Protein AF-A0A930HP09-F1 (afdb_monomer_lite)

Structure (mmCIF, N/CA/C/O backbone):
data_AF-A0A930HP09-F1
#
_entry.id   AF-A0A930HP09-F1
#
loop_
_atom_site.group_PDB
_atom_site.id
_atom_site.type_symbol
_atom_site.label_atom_id
_atom_site.label_alt_id
_atom_site.label_comp_id
_atom_site.label_asym_id
_atom_site.label_entity_id
_atom_site.label_seq_id
_atom_site.pdbx_PDB_ins_code
_atom_site.Cartn_x
_atom_site.Cartn_y
_atom_site.Cartn_z
_atom_site.occupancy
_atom_site.B_iso_or_equiv
_atom_site.auth_seq_id
_atom_site.auth_comp_id
_atom_site.auth_asym_id
_atom_site.auth_atom_id
_atom_site.pdbx_PDB_model_num
ATOM 1 N N . MET A 1 1 ? -50.293 9.401 -38.786 1.00 51.16 1 MET A N 1
ATOM 2 C CA . MET A 1 1 ? -49.197 10.109 -38.077 1.00 51.16 1 MET A CA 1
ATOM 3 C C . MET A 1 1 ? -48.813 9.499 -36.726 1.00 51.16 1 MET A C 1
ATOM 5 O O . MET A 1 1 ? -47.631 9.505 -36.422 1.00 51.16 1 MET A O 1
ATOM 9 N N . LYS A 1 2 ? -49.737 8.926 -35.933 1.00 46.75 2 LYS A N 1
ATOM 10 C CA . LYS A 1 2 ? -49.396 8.318 -34.626 1.00 46.75 2 LYS A CA 1
ATOM 11 C C . LYS A 1 2 ? -48.424 7.126 -34.721 1.00 46.75 2 LYS A C 1
ATOM 13 O O . LYS A 1 2 ? -47.494 7.053 -33.932 1.00 46.75 2 LYS A O 1
ATOM 18 N N . HIS A 1 3 ? -48.564 6.249 -35.718 1.00 51.94 3 HIS A N 1
ATOM 19 C CA . HIS A 1 3 ? -47.685 5.074 -35.871 1.00 51.94 3 HIS A CA 1
ATOM 20 C C . HIS A 1 3 ? -46.246 5.403 -36.295 1.00 51.94 3 HIS A C 1
ATOM 22 O O . HIS A 1 3 ? -45.331 4.657 -35.970 1.00 51.94 3 HIS A O 1
ATOM 28 N N . PHE A 1 4 ? -46.027 6.540 -36.959 1.00 51.06 4 PHE A N 1
ATOM 29 C CA . PHE A 1 4 ? -44.694 6.948 -37.411 1.00 51.06 4 PHE A CA 1
ATOM 30 C C . PHE A 1 4 ? -43.813 7.414 -36.238 1.00 51.06 4 PHE A C 1
ATOM 32 O O . PHE A 1 4 ? -42.617 7.143 -36.204 1.00 51.06 4 PHE A O 1
ATOM 39 N N . ILE A 1 5 ? -44.427 8.042 -35.229 1.00 57.94 5 ILE A N 1
ATOM 40 C CA . ILE A 1 5 ? -43.747 8.505 -34.010 1.00 57.94 5 ILE A CA 1
ATOM 41 C C . ILE A 1 5 ? -43.266 7.315 -33.163 1.00 57.94 5 ILE A C 1
ATOM 43 O O . ILE A 1 5 ? -42.150 7.340 -32.649 1.00 57.94 5 ILE A O 1
ATOM 47 N N . PHE A 1 6 ? -44.057 6.239 -33.073 1.00 54.66 6 PHE A N 1
ATOM 48 C CA . PHE A 1 6 ? -43.669 5.034 -32.327 1.00 54.66 6 PHE A CA 1
ATOM 49 C C . PHE A 1 6 ? -42.485 4.288 -32.958 1.00 54.66 6 PHE A C 1
ATOM 51 O O . PHE A 1 6 ? -41.638 3.772 -32.232 1.00 54.66 6 PHE A O 1
ATOM 58 N N . ILE A 1 7 ? -42.383 4.278 -34.291 1.00 58.72 7 ILE A N 1
ATOM 59 C CA . ILE A 1 7 ? -41.257 3.649 -34.999 1.00 58.72 7 ILE A CA 1
ATOM 60 C C . ILE A 1 7 ? -39.962 4.437 -34.762 1.00 58.72 7 ILE A C 1
ATOM 62 O O . ILE A 1 7 ? -38.922 3.837 -34.505 1.00 58.72 7 ILE A O 1
ATOM 66 N N . ILE A 1 8 ? -40.028 5.772 -34.763 1.00 58.00 8 ILE A N 1
ATOM 67 C CA . ILE A 1 8 ? -38.862 6.628 -34.504 1.00 58.00 8 ILE A CA 1
ATOM 68 C C . ILE A 1 8 ? -38.366 6.461 -33.060 1.00 58.00 8 ILE A C 1
ATOM 70 O O . ILE A 1 8 ? -37.167 6.310 -32.847 1.00 58.00 8 ILE A O 1
ATOM 74 N N . ILE A 1 9 ? -39.264 6.407 -32.069 1.00 58.81 9 ILE A N 1
ATOM 75 C CA . ILE A 1 9 ? -38.886 6.197 -30.659 1.00 58.81 9 ILE A CA 1
ATOM 76 C C . ILE A 1 9 ? -38.283 4.798 -30.441 1.00 58.81 9 ILE A C 1
ATOM 78 O O . ILE A 1 9 ? -37.274 4.670 -29.749 1.00 58.81 9 ILE A O 1
ATOM 82 N N . GLY A 1 10 ? -38.841 3.757 -31.071 1.00 56.16 10 GLY A N 1
ATOM 83 C CA . GLY A 1 10 ? -38.276 2.403 -31.027 1.00 56.16 10 GLY A CA 1
ATOM 84 C C . GLY A 1 10 ? -36.891 2.307 -31.679 1.00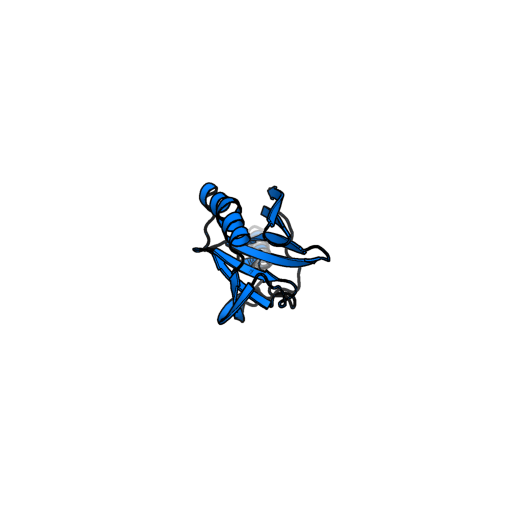 56.16 10 GLY A C 1
ATOM 85 O O . GLY A 1 10 ? -36.015 1.614 -31.166 1.00 56.16 10 GLY A O 1
ATOM 86 N N . PHE A 1 11 ? -36.661 3.058 -32.761 1.00 53.91 11 PHE A N 1
ATOM 87 C CA . PHE A 1 11 ? -35.365 3.129 -33.439 1.00 53.91 11 PHE A CA 1
ATOM 88 C C . PHE A 1 11 ? -34.327 3.930 -32.635 1.00 53.91 11 PHE A C 1
ATOM 90 O O . PHE A 1 11 ? -33.166 3.538 -32.579 1.00 53.91 11 PHE A O 1
ATOM 97 N N . PHE A 1 12 ? -34.740 4.992 -31.930 1.00 52.91 12 PHE A N 1
ATOM 98 C CA . PHE A 1 12 ? -33.872 5.726 -30.999 1.00 52.91 12 PHE A CA 1
ATOM 99 C C . PHE A 1 12 ? -33.494 4.904 -29.758 1.00 52.91 12 PHE A C 1
ATOM 101 O O . PHE A 1 12 ? -32.369 5.026 -29.285 1.00 52.91 12 PHE A O 1
ATOM 108 N N . LEU A 1 13 ? -34.371 4.018 -29.274 1.00 52.72 13 LEU A N 1
ATOM 109 C CA . LEU A 1 13 ? -34.042 3.042 -28.222 1.00 52.72 13 LEU A CA 1
ATOM 110 C C . LEU A 1 13 ? -33.045 1.973 -28.698 1.00 52.72 13 LEU A C 1
ATOM 112 O O . LEU A 1 13 ? -32.235 1.505 -27.903 1.00 52.72 13 LEU A O 1
ATOM 116 N N . PHE A 1 14 ? -33.058 1.632 -29.990 1.00 49.12 14 PHE A N 1
ATOM 117 C CA . PHE A 1 14 ? -32.064 0.750 -30.618 1.00 49.12 14 PHE A CA 1
ATOM 118 C C . PHE A 1 14 ? -30.733 1.458 -30.930 1.00 49.12 14 PHE A C 1
ATOM 120 O O . PHE A 1 14 ? -29.699 0.807 -31.066 1.00 49.12 14 PHE A O 1
ATOM 127 N N . LEU A 1 15 ? -30.765 2.790 -31.039 1.00 46.41 15 LEU A N 1
ATOM 128 C CA . LEU A 1 15 ? -29.613 3.662 -31.272 1.00 46.41 15 LEU A CA 1
ATOM 129 C C . LEU A 1 15 ? -29.025 4.260 -29.994 1.00 46.41 15 LEU A C 1
ATOM 131 O O . LEU A 1 15 ? -28.039 4.986 -30.106 1.00 46.41 15 LEU A O 1
ATOM 135 N N . ILE A 1 16 ? -29.553 3.950 -28.799 1.00 47.47 16 ILE A N 1
ATOM 136 C CA . ILE A 1 16 ? -28.743 4.061 -27.582 1.00 47.47 16 ILE A CA 1
ATOM 137 C C . ILE A 1 16 ? -27.612 3.072 -27.813 1.00 47.47 16 ILE A C 1
ATOM 139 O O . ILE A 1 16 ? -27.852 1.860 -27.791 1.00 47.47 16 ILE A O 1
ATOM 143 N N . PRO A 1 17 ? -26.384 3.537 -28.083 1.00 41.97 17 PRO A N 1
ATOM 144 C CA . PRO A 1 17 ? -25.290 2.616 -28.174 1.00 41.97 17 PRO A CA 1
ATOM 145 C C . PRO A 1 17 ? -25.262 1.933 -26.815 1.00 41.97 17 PRO A C 1
ATOM 147 O O . PRO A 1 17 ? -25.252 2.582 -25.767 1.00 41.97 17 PRO A O 1
ATOM 150 N N . CYS A 1 18 ? -25.236 0.612 -26.836 1.00 43.47 18 CYS A N 1
ATOM 151 C CA . CYS A 1 18 ? -24.745 -0.193 -25.737 1.00 43.47 18 CYS A CA 1
ATOM 152 C C . CYS A 1 18 ? -23.241 0.125 -25.526 1.00 43.47 18 CYS A C 1
ATOM 154 O O . CYS A 1 18 ? -22.384 -0.745 -25.583 1.00 43.47 18 CYS A O 1
ATOM 156 N N . THR A 1 19 ? -22.882 1.398 -25.332 1.00 46.09 19 THR A N 1
ATOM 157 C CA . THR A 1 19 ? -21.551 1.888 -24.958 1.00 46.09 19 THR A CA 1
ATOM 158 C C . THR A 1 19 ? -21.368 1.878 -23.444 1.00 46.09 19 THR A C 1
ATOM 160 O O . THR A 1 19 ? -20.353 2.350 -22.945 1.00 46.09 19 THR A O 1
ATOM 163 N N . ALA A 1 20 ? -22.299 1.272 -22.704 1.00 43.78 20 ALA A N 1
ATOM 164 C CA . ALA A 1 20 ? -22.154 0.969 -21.283 1.00 43.78 20 ALA A CA 1
ATOM 165 C C . ALA A 1 20 ? -21.465 -0.383 -21.016 1.00 43.78 20 ALA A C 1
ATOM 167 O O . ALA A 1 20 ? -21.527 -0.903 -19.907 1.00 43.78 20 ALA A O 1
ATOM 168 N N . GLN A 1 21 ? -20.795 -0.971 -22.008 1.00 40.88 21 GLN A N 1
ATOM 169 C CA . GLN A 1 21 ? -19.954 -2.145 -21.802 1.00 40.88 21 GLN A CA 1
ATOM 170 C C . GLN A 1 21 ? -18.594 -1.925 -22.453 1.00 40.88 21 GLN A C 1
ATOM 172 O O . GLN A 1 21 ? -18.249 -2.477 -23.495 1.00 40.88 21 GLN A O 1
ATOM 177 N N . GLY A 1 22 ? -17.762 -1.146 -21.760 1.00 40.03 22 GLY A N 1
ATOM 178 C CA . GLY A 1 22 ? -16.341 -1.450 -21.733 1.00 40.03 22 GLY A CA 1
ATOM 179 C C . GLY A 1 22 ? -16.185 -2.847 -21.141 1.00 40.03 22 GLY A C 1
ATOM 180 O O . GLY A 1 22 ? -15.976 -2.987 -19.941 1.00 40.03 22 GLY A O 1
ATOM 181 N N . ILE A 1 23 ? -16.337 -3.882 -21.972 1.00 43.09 23 ILE A N 1
ATOM 182 C CA . ILE A 1 23 ? -15.925 -5.248 -21.656 1.00 43.09 23 ILE A CA 1
ATOM 183 C C . ILE A 1 23 ? -14.409 -5.167 -21.506 1.00 43.09 23 ILE A C 1
ATOM 185 O O . ILE A 1 23 ? -13.646 -5.333 -22.456 1.00 43.09 23 ILE A O 1
ATOM 189 N N . GLY A 1 24 ? -13.958 -4.785 -20.314 1.00 53.19 24 GLY A N 1
ATOM 190 C CA . GLY A 1 24 ? -12.565 -4.900 -19.950 1.00 53.19 24 GLY A CA 1
ATOM 191 C C . GLY A 1 24 ? -12.225 -6.374 -20.074 1.00 53.19 24 GLY A C 1
ATOM 192 O O . GLY A 1 24 ? -12.871 -7.204 -19.436 1.00 53.19 24 GLY A O 1
ATOM 193 N N . ASN A 1 25 ? -11.254 -6.711 -20.922 1.00 58.66 25 ASN A N 1
ATOM 194 C CA . ASN A 1 25 ? -10.753 -8.076 -21.019 1.00 58.66 25 ASN A CA 1
ATOM 195 C C . ASN A 1 25 ? -10.217 -8.457 -19.638 1.00 58.66 25 ASN A C 1
ATOM 197 O O . ASN A 1 25 ? -9.117 -8.056 -19.255 1.00 58.66 25 ASN A O 1
ATOM 201 N N . THR A 1 26 ? -11.021 -9.168 -18.852 1.00 63.12 26 THR A N 1
ATOM 202 C CA . THR A 1 26 ? -10.593 -9.692 -17.562 1.00 63.12 26 THR A CA 1
ATOM 203 C C . THR A 1 26 ? -9.780 -10.942 -17.830 1.00 63.12 26 THR A C 1
ATOM 205 O O . THR A 1 26 ? -10.191 -11.841 -18.560 1.00 63.12 26 THR A O 1
ATOM 208 N N . SER A 1 27 ? -8.573 -10.986 -17.287 1.00 65.06 27 SER A N 1
ATOM 209 C CA . SER A 1 27 ? -7.677 -12.114 -17.481 1.00 65.06 27 SER A CA 1
ATOM 210 C C . SER A 1 27 ? -6.962 -12.422 -16.171 1.00 65.06 27 SER A C 1
ATOM 212 O O . SER A 1 27 ? -6.726 -11.555 -15.323 1.00 65.06 27 SER A O 1
ATOM 214 N N . SER A 1 28 ? -6.714 -13.710 -15.946 1.00 68.38 28 SER A N 1
ATOM 215 C CA . SER A 1 28 ? -6.036 -14.167 -14.743 1.00 68.38 28 SER A CA 1
ATOM 216 C C . SER A 1 28 ? -4.534 -14.136 -14.975 1.00 68.38 28 SER A C 1
ATOM 218 O O . SER A 1 28 ? -4.005 -14.901 -15.777 1.00 68.38 28 SER A O 1
ATOM 220 N N . ILE A 1 29 ? -3.851 -13.267 -14.239 1.00 72.81 29 ILE A N 1
ATOM 221 C CA . ILE A 1 29 ? -2.406 -13.091 -14.306 1.00 72.81 29 ILE A CA 1
ATOM 222 C C . ILE A 1 29 ? -1.785 -13.787 -13.101 1.00 72.81 29 ILE A C 1
ATOM 224 O O . ILE A 1 29 ? -2.225 -13.620 -11.962 1.00 72.81 29 ILE A O 1
ATOM 228 N N . GLY A 1 30 ? -0.752 -14.589 -13.342 1.00 74.69 30 GLY A N 1
ATOM 229 C CA . GLY A 1 30 ? 0.072 -15.119 -12.263 1.00 74.69 30 GLY A CA 1
ATOM 230 C C . GLY A 1 30 ? 0.956 -14.015 -11.695 1.00 74.69 30 GLY A C 1
ATOM 231 O O . GLY A 1 30 ? 1.918 -13.626 -12.350 1.00 74.69 30 GLY A O 1
ATOM 232 N N . LEU A 1 31 ? 0.664 -13.547 -10.482 1.00 81.81 31 LEU A N 1
ATOM 233 C CA . LEU A 1 31 ? 1.522 -12.618 -9.752 1.00 81.81 31 LEU A CA 1
ATOM 234 C C . LEU A 1 31 ? 2.287 -13.329 -8.643 1.00 81.81 31 LEU A C 1
ATOM 236 O O . LEU A 1 31 ? 1.804 -14.262 -7.998 1.00 81.81 31 LEU A O 1
ATOM 240 N N . SER A 1 32 ? 3.510 -12.868 -8.402 1.00 86.25 32 SER A N 1
ATOM 241 C CA . SER A 1 32 ? 4.258 -13.325 -7.236 1.00 86.25 32 SER A CA 1
ATOM 242 C C . SER A 1 32 ? 3.684 -12.658 -5.984 1.00 86.25 32 SER A C 1
ATOM 244 O O . SER A 1 32 ? 3.425 -11.455 -5.970 1.00 86.25 32 SER A O 1
ATOM 246 N N . TYR A 1 33 ? 3.469 -13.454 -4.945 1.00 87.38 33 TYR A N 1
ATOM 247 C CA . TYR A 1 33 ? 3.158 -12.987 -3.607 1.00 87.38 33 TYR A CA 1
ATOM 248 C C . TYR A 1 33 ? 4.448 -12.580 -2.895 1.00 87.38 33 TYR A C 1
ATOM 250 O O . TYR A 1 33 ? 5.439 -13.324 -2.879 1.00 87.38 33 TYR A O 1
ATOM 258 N N . TYR A 1 34 ? 4.401 -11.405 -2.284 1.00 88.31 34 TYR A N 1
ATOM 259 C CA . TYR A 1 34 ? 5.464 -10.846 -1.471 1.00 88.31 34 TYR A CA 1
ATOM 260 C C . TYR A 1 34 ? 4.942 -10.538 -0.072 1.00 88.31 34 TYR A C 1
ATOM 262 O O . TYR A 1 34 ? 3.782 -10.172 0.109 1.00 88.31 34 TYR A O 1
ATOM 270 N N . GLU A 1 35 ? 5.821 -10.631 0.916 1.00 87.94 35 GLU A N 1
ATOM 271 C CA . GLU A 1 35 ? 5.575 -10.144 2.269 1.00 87.94 35 GLU A CA 1
ATOM 272 C C . GLU A 1 35 ? 6.376 -8.866 2.531 1.00 87.94 35 GLU A C 1
ATOM 274 O O . GLU A 1 35 ? 7.567 -8.789 2.214 1.00 87.94 35 GLU A O 1
ATOM 279 N N . LEU A 1 36 ? 5.722 -7.872 3.137 1.00 87.94 36 LEU A N 1
ATOM 280 C CA . LEU A 1 36 ? 6.385 -6.700 3.703 1.00 87.94 36 LEU A CA 1
ATOM 281 C C . LEU A 1 36 ? 7.054 -7.103 5.017 1.00 87.94 36 LEU A C 1
ATOM 283 O O . LEU A 1 36 ? 6.385 -7.256 6.040 1.00 87.94 36 LEU A O 1
ATOM 287 N N . HIS A 1 37 ? 8.373 -7.274 4.990 1.00 85.56 37 HIS A N 1
ATOM 288 C CA . HIS A 1 37 ? 9.135 -7.697 6.168 1.00 85.56 37 HIS A CA 1
ATOM 289 C C . HIS A 1 37 ? 9.714 -6.516 6.962 1.00 85.56 37 HIS A C 1
ATOM 291 O O . HIS A 1 37 ? 10.231 -6.702 8.062 1.00 85.56 37 HIS A O 1
ATOM 297 N N . HIS A 1 38 ? 9.602 -5.289 6.444 1.00 88.56 38 HIS A N 1
ATOM 298 C CA . HIS A 1 38 ? 9.971 -4.088 7.185 1.00 88.56 38 HIS A CA 1
ATOM 299 C C . HIS A 1 38 ? 8.903 -3.762 8.245 1.00 88.56 38 HIS A C 1
ATOM 301 O O . HIS A 1 38 ? 7.841 -3.224 7.928 1.00 88.56 38 HIS A O 1
ATOM 307 N N . SER A 1 39 ? 9.198 -4.049 9.518 1.00 86.50 39 SER A N 1
ATOM 308 C CA . SER A 1 39 ? 8.240 -3.959 10.634 1.00 86.50 39 SER A CA 1
ATOM 309 C C . SER A 1 39 ? 7.603 -2.577 10.792 1.00 86.50 39 SER A C 1
ATOM 311 O O . SER A 1 39 ? 6.381 -2.489 10.877 1.00 86.50 39 SER A O 1
ATOM 313 N N . ASN A 1 40 ? 8.402 -1.503 10.775 1.00 91.50 40 ASN A N 1
ATOM 314 C CA . ASN A 1 40 ? 7.874 -0.149 10.986 1.00 91.50 40 ASN A CA 1
ATOM 315 C C . ASN A 1 40 ? 6.954 0.285 9.838 1.00 91.50 40 ASN A C 1
ATOM 317 O O . ASN A 1 40 ? 5.870 0.779 10.094 1.00 91.50 40 ASN A O 1
ATOM 321 N N . LEU A 1 41 ? 7.310 -0.005 8.583 1.00 91.56 41 LEU A N 1
ATOM 322 C CA . LEU A 1 41 ? 6.441 0.252 7.433 1.00 91.56 41 LEU A CA 1
ATOM 323 C C . LEU A 1 41 ? 5.117 -0.506 7.543 1.00 91.56 41 LEU A C 1
ATOM 325 O O . LEU A 1 41 ? 4.056 0.071 7.336 1.00 91.56 41 LEU A O 1
ATOM 329 N N . ARG A 1 42 ? 5.167 -1.799 7.885 1.00 91.50 42 ARG A N 1
ATOM 330 C CA . ARG A 1 42 ? 3.952 -2.598 8.074 1.00 91.50 42 ARG A CA 1
ATOM 331 C C . ARG A 1 42 ? 3.080 -2.029 9.196 1.00 91.50 42 ARG A C 1
ATOM 333 O O . ARG A 1 42 ? 1.862 -2.013 9.039 1.00 91.50 42 ARG A O 1
ATOM 340 N N . LYS A 1 43 ? 3.692 -1.567 10.291 1.00 93.62 43 LYS A N 1
ATOM 341 C CA . LYS A 1 43 ? 3.000 -0.903 11.399 1.00 93.62 43 LYS A CA 1
ATOM 342 C C . LYS A 1 43 ? 2.330 0.394 10.937 1.00 93.62 43 LYS A C 1
ATOM 344 O O . LYS A 1 43 ? 1.127 0.513 11.101 1.00 93.62 43 LYS A O 1
ATOM 349 N N . GLU A 1 44 ? 3.055 1.292 10.273 1.00 93.88 44 GLU A N 1
ATOM 350 C CA . GLU A 1 44 ? 2.496 2.554 9.760 1.00 93.88 44 GLU A CA 1
ATOM 351 C C . GLU A 1 44 ? 1.338 2.321 8.775 1.00 93.88 44 GLU A C 1
ATOM 353 O O . GLU A 1 44 ? 0.309 2.987 8.846 1.00 93.88 44 GLU A O 1
ATOM 358 N N . ILE A 1 45 ? 1.442 1.322 7.889 1.00 94.00 45 ILE A N 1
ATOM 359 C CA . ILE A 1 45 ? 0.339 0.972 6.978 1.00 94.00 45 ILE A CA 1
ATOM 360 C C . ILE A 1 45 ? -0.890 0.476 7.755 1.00 94.00 45 ILE A C 1
ATOM 362 O O . ILE A 1 45 ? -2.019 0.815 7.395 1.00 94.00 45 ILE A O 1
ATOM 366 N N . LEU A 1 46 ? -0.697 -0.327 8.807 1.00 94.12 46 LEU A N 1
ATOM 367 C CA . LEU A 1 46 ? -1.795 -0.782 9.663 1.00 94.12 46 LEU A CA 1
ATOM 368 C C . LEU A 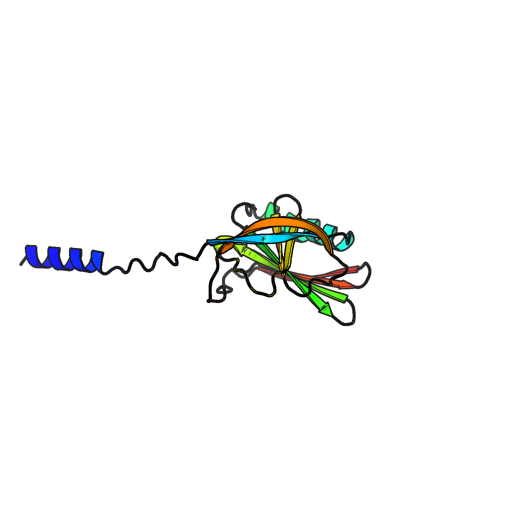1 46 ? -2.436 0.392 10.417 1.00 94.12 46 LEU A C 1
ATOM 370 O O . LEU A 1 46 ? -3.659 0.528 10.397 1.00 94.12 46 LEU A O 1
ATOM 374 N N . ASP A 1 47 ? -1.614 1.243 11.024 1.00 95.12 47 ASP A N 1
ATOM 375 C CA . ASP A 1 47 ? -2.051 2.318 11.911 1.00 95.12 47 ASP A CA 1
ATOM 376 C C . ASP A 1 47 ? -2.711 3.470 11.142 1.00 95.12 47 ASP A C 1
ATOM 378 O O . ASP A 1 47 ? -3.694 4.029 11.626 1.00 95.12 47 ASP A O 1
ATOM 382 N N . ILE A 1 48 ? -2.236 3.786 9.932 1.00 95.19 48 ILE A N 1
ATOM 383 C CA . ILE A 1 48 ? -2.721 4.917 9.128 1.00 95.19 48 ILE A CA 1
ATOM 384 C C . ILE A 1 48 ? -3.703 4.443 8.056 1.00 95.19 48 ILE A C 1
ATOM 386 O O . ILE A 1 48 ? -4.889 4.775 8.101 1.00 95.19 48 ILE A O 1
ATOM 390 N N . THR A 1 49 ? -3.232 3.658 7.084 1.00 94.94 49 THR A N 1
ATOM 391 C CA . THR A 1 49 ? -4.030 3.296 5.905 1.00 94.94 49 THR A CA 1
ATOM 392 C C . THR A 1 49 ? -5.172 2.355 6.277 1.00 94.94 49 THR A C 1
ATOM 394 O O . THR A 1 49 ? -6.331 2.647 5.998 1.00 94.94 49 THR A O 1
ATOM 397 N N . ILE A 1 50 ? -4.886 1.235 6.944 1.00 95.00 50 ILE A N 1
ATOM 398 C CA . ILE A 1 50 ? -5.914 0.238 7.275 1.00 95.00 50 ILE A CA 1
ATOM 399 C C . ILE A 1 50 ? -6.909 0.780 8.308 1.00 95.00 50 ILE A C 1
ATOM 401 O O . ILE A 1 50 ? -8.116 0.573 8.150 1.00 95.00 50 ILE A O 1
ATOM 405 N N . SER A 1 51 ? -6.443 1.501 9.331 1.00 95.31 51 SER A N 1
ATOM 406 C CA . SER A 1 51 ? -7.330 2.177 10.287 1.00 95.31 51 SER A CA 1
ATOM 407 C C . SER A 1 51 ? -8.273 3.160 9.602 1.00 95.31 51 SER A C 1
ATOM 409 O O . SER A 1 51 ? -9.463 3.176 9.918 1.00 95.31 51 SER A O 1
ATOM 411 N N . TYR A 1 52 ? -7.781 3.943 8.635 1.00 94.88 52 TYR A N 1
ATOM 412 C CA . TYR A 1 52 ? -8.618 4.851 7.854 1.00 94.88 52 TYR A CA 1
ATOM 413 C C . TYR A 1 52 ? -9.709 4.097 7.082 1.00 94.88 52 TYR A C 1
ATOM 415 O O . TYR A 1 52 ? -10.886 4.448 7.188 1.00 94.88 52 TYR A O 1
ATOM 423 N N . LEU A 1 53 ? -9.345 3.031 6.356 1.00 93.62 53 LEU A N 1
ATOM 424 C CA . LEU A 1 53 ? -10.302 2.247 5.565 1.00 93.62 53 LEU A CA 1
ATOM 425 C C . LEU A 1 53 ? -11.400 1.646 6.447 1.00 93.62 53 LEU A C 1
ATOM 427 O O . LEU A 1 53 ? -12.581 1.733 6.110 1.00 93.62 53 LEU A O 1
ATOM 431 N N . LYS A 1 54 ? -11.026 1.116 7.617 1.00 93.94 54 LYS A N 1
ATOM 432 C CA . LYS A 1 54 ? -11.982 0.612 8.612 1.00 93.94 54 LYS A CA 1
ATOM 433 C C . LYS A 1 54 ? -12.877 1.721 9.157 1.00 93.94 54 LYS A C 1
ATOM 435 O O . LYS A 1 54 ? -14.089 1.550 9.184 1.00 93.94 54 LYS A O 1
ATOM 440 N N . LYS A 1 55 ? -12.308 2.870 9.535 1.00 95.12 55 LYS A N 1
ATOM 441 C CA . LYS A 1 55 ? -13.066 4.026 10.046 1.00 95.12 55 LYS A CA 1
ATOM 442 C C . LYS A 1 55 ? -14.098 4.534 9.034 1.00 95.12 55 LYS A C 1
ATOM 444 O O . LYS A 1 55 ? -15.180 4.954 9.428 1.00 95.12 55 LYS A O 1
ATOM 449 N N . LYS A 1 56 ? -13.772 4.493 7.740 1.00 92.94 56 LYS A N 1
ATOM 450 C CA . LYS A 1 56 ? -14.660 4.900 6.638 1.00 92.94 56 LYS A CA 1
ATOM 451 C C . LYS A 1 56 ? -15.569 3.770 6.136 1.00 92.94 56 LYS A C 1
ATOM 453 O O . LYS A 1 56 ? -16.309 3.987 5.183 1.00 92.94 56 LYS A O 1
ATOM 458 N N . ASN A 1 57 ? -15.532 2.586 6.756 1.00 93.19 57 ASN A N 1
ATOM 459 C CA . ASN A 1 57 ? -16.277 1.394 6.333 1.00 93.19 57 ASN A CA 1
ATOM 460 C C . ASN A 1 57 ? -16.056 1.026 4.856 1.00 93.19 57 ASN A C 1
ATOM 462 O O . ASN A 1 57 ? -16.973 0.589 4.160 1.00 93.19 57 ASN A O 1
ATOM 466 N N . ILE A 1 58 ? -14.834 1.213 4.359 1.00 90.25 58 ILE A N 1
ATOM 467 C CA . ILE A 1 58 ? -14.486 0.920 2.972 1.00 90.25 58 ILE A CA 1
ATOM 468 C C . ILE A 1 58 ? -14.281 -0.597 2.822 1.00 90.25 58 ILE A C 1
ATOM 470 O O . ILE A 1 58 ? -13.399 -1.152 3.470 1.00 90.25 58 ILE A O 1
ATOM 474 N N . PRO A 1 59 ? -15.051 -1.303 1.974 1.00 89.44 59 PRO A N 1
ATOM 475 C CA . PRO A 1 59 ? -14.969 -2.756 1.890 1.00 89.44 59 PRO A CA 1
ATOM 476 C C . PRO A 1 59 ? -13.770 -3.227 1.053 1.00 89.44 59 PRO A C 1
ATOM 478 O O . PRO A 1 59 ? -13.623 -2.871 -0.121 1.00 89.44 59 PRO A O 1
ATOM 481 N N . SER A 1 60 ? -12.975 -4.140 1.614 1.00 88.31 60 SER A N 1
ATOM 482 C CA . SER A 1 60 ? -11.847 -4.804 0.938 1.00 88.31 60 SER A CA 1
ATOM 483 C C . SER A 1 60 ? -12.253 -5.675 -0.260 1.00 88.31 60 SER A C 1
ATOM 485 O O . SER A 1 60 ? -11.424 -6.010 -1.103 1.00 88.31 60 SER A O 1
ATOM 487 N N . SER A 1 61 ? -13.535 -6.036 -0.378 1.00 87.50 61 SER A N 1
ATOM 488 C CA . SER A 1 61 ? -14.058 -6.835 -1.493 1.00 87.50 61 SER A CA 1
ATOM 489 C C . SER A 1 61 ? -14.182 -6.052 -2.804 1.00 87.50 61 SER A C 1
ATOM 491 O O . SER A 1 61 ? -14.068 -6.653 -3.878 1.00 87.50 61 SER A O 1
ATOM 493 N N . LYS A 1 62 ? -14.398 -4.730 -2.720 1.00 83.81 62 LYS A N 1
ATOM 494 C CA . LYS A 1 62 ? -14.596 -3.833 -3.873 1.00 83.81 62 LYS A CA 1
ATOM 495 C C . LYS A 1 62 ? -13.409 -2.913 -4.135 1.00 83.81 62 LYS A C 1
ATOM 497 O O . LYS A 1 62 ? -13.233 -2.476 -5.266 1.00 83.81 62 LYS A O 1
ATOM 502 N N . LYS A 1 63 ? -12.596 -2.633 -3.117 1.00 86.62 63 LYS A N 1
ATOM 503 C CA . LYS A 1 63 ? -11.415 -1.779 -3.247 1.00 86.62 63 LYS A CA 1
ATOM 504 C C . LYS A 1 63 ? -10.127 -2.584 -3.309 1.00 86.62 63 LYS A C 1
ATOM 506 O O . LYS A 1 63 ? -10.030 -3.701 -2.804 1.00 86.62 63 LYS A O 1
ATOM 511 N N . MET A 1 64 ? -9.118 -1.982 -3.914 1.00 88.88 64 MET A N 1
ATOM 512 C CA . MET A 1 64 ? -7.771 -2.519 -3.992 1.00 88.88 64 MET A CA 1
ATOM 513 C C . MET A 1 64 ? -6.781 -1.372 -3.819 1.00 88.88 64 MET A C 1
ATOM 515 O O . MET A 1 64 ? -7.068 -0.239 -4.198 1.00 88.88 64 MET A O 1
ATOM 519 N N . LEU A 1 65 ? -5.630 -1.658 -3.219 1.00 91.81 65 LEU A N 1
ATOM 520 C CA . LEU A 1 65 ? -4.587 -0.656 -3.037 1.00 91.81 65 LEU A CA 1
ATOM 521 C C . LEU A 1 65 ? -3.472 -0.894 -4.045 1.00 91.81 65 LEU A C 1
ATOM 523 O O . LEU A 1 65 ? -3.040 -2.030 -4.232 1.00 91.81 65 LEU A O 1
ATOM 527 N N . VAL A 1 66 ? -2.984 0.162 -4.682 1.00 91.44 66 VAL A N 1
ATOM 528 C CA . VAL A 1 66 ? -1.788 0.107 -5.526 1.00 91.44 66 VAL A CA 1
ATOM 529 C C . VAL A 1 66 ? -0.650 0.755 -4.759 1.00 91.44 66 VAL A C 1
ATOM 531 O O . VAL A 1 66 ? -0.664 1.951 -4.502 1.00 91.44 66 VAL A O 1
ATOM 534 N N . MET A 1 67 ? 0.335 -0.052 -4.382 1.00 93.19 67 MET A N 1
ATOM 535 C CA . MET A 1 67 ? 1.535 0.388 -3.688 1.00 93.19 67 MET A CA 1
ATOM 536 C C . MET A 1 67 ? 2.678 0.530 -4.692 1.00 93.19 67 MET A C 1
ATOM 538 O O . MET A 1 67 ? 3.206 -0.468 -5.191 1.00 93.19 67 MET A O 1
ATOM 542 N N . THR A 1 68 ? 3.078 1.767 -4.978 1.00 92.50 68 THR A N 1
ATOM 543 C CA . THR A 1 68 ? 4.206 2.056 -5.867 1.00 92.50 68 THR A CA 1
ATOM 544 C C . THR A 1 68 ? 5.474 2.287 -5.058 1.00 92.50 68 THR A C 1
ATOM 546 O O . THR A 1 68 ? 5.564 3.222 -4.264 1.00 92.50 68 THR A O 1
ATOM 549 N N . LEU A 1 69 ? 6.481 1.451 -5.297 1.00 92.31 69 LEU A N 1
ATOM 550 C CA . LEU A 1 69 ? 7.785 1.504 -4.646 1.00 92.31 69 LEU A CA 1
ATOM 551 C C . LEU A 1 69 ? 8.800 2.198 -5.557 1.00 92.31 69 LEU A C 1
ATOM 553 O O . LEU A 1 69 ? 9.193 1.661 -6.594 1.00 92.31 69 LEU A O 1
ATOM 557 N N . THR A 1 70 ? 9.266 3.378 -5.151 1.00 91.31 70 THR A N 1
ATOM 558 C CA . THR A 1 70 ? 10.265 4.155 -5.895 1.00 91.31 70 THR A CA 1
ATOM 559 C C . THR A 1 70 ? 11.543 4.292 -5.080 1.00 91.31 70 THR A C 1
ATOM 561 O O . THR A 1 70 ? 11.597 5.033 -4.097 1.00 91.31 70 THR A O 1
ATOM 564 N N . ARG A 1 71 ? 12.605 3.600 -5.502 1.00 88.69 71 ARG A N 1
ATOM 565 C CA . ARG A 1 71 ? 13.923 3.722 -4.871 1.00 88.69 71 ARG A CA 1
ATOM 566 C C . ARG A 1 71 ? 14.497 5.123 -5.103 1.00 88.69 71 ARG A C 1
ATOM 568 O O . ARG A 1 71 ? 14.493 5.639 -6.218 1.00 88.69 71 ARG A O 1
ATOM 575 N N . ARG A 1 72 ? 15.011 5.732 -4.040 1.00 88.06 72 ARG A N 1
ATOM 576 C CA . ARG A 1 72 ? 15.732 7.010 -4.035 1.00 88.06 72 ARG A CA 1
ATOM 577 C C . ARG A 1 72 ? 17.121 6.799 -3.429 1.00 88.06 72 ARG A C 1
ATOM 579 O O . ARG A 1 72 ? 17.402 5.761 -2.837 1.00 88.06 72 ARG A O 1
ATOM 586 N N . SER A 1 73 ? 18.000 7.790 -3.565 1.00 85.50 73 SER A N 1
ATOM 587 C CA . SER A 1 73 ? 19.371 7.718 -3.034 1.00 85.50 73 SER A CA 1
ATOM 588 C C . SER A 1 73 ? 19.420 7.528 -1.513 1.00 85.50 73 SER A C 1
ATOM 590 O O . SER A 1 73 ? 20.293 6.826 -1.018 1.00 85.50 73 SER A O 1
ATOM 592 N N . LYS A 1 74 ? 18.468 8.116 -0.777 1.00 87.38 74 LYS A N 1
ATOM 593 C CA . LYS A 1 74 ? 18.404 8.089 0.695 1.00 87.38 74 LYS A CA 1
ATOM 594 C C . LYS A 1 74 ? 17.318 7.168 1.270 1.00 87.38 74 LYS A C 1
ATOM 596 O O . LYS A 1 74 ? 17.042 7.251 2.459 1.00 87.38 74 LYS A O 1
ATOM 601 N N . GLY A 1 75 ? 16.667 6.333 0.456 1.00 90.62 75 GLY A N 1
ATOM 602 C CA . GLY A 1 75 ? 15.548 5.519 0.936 1.00 90.62 75 GLY A CA 1
ATOM 603 C C . GLY A 1 75 ? 14.569 5.085 -0.148 1.00 90.62 75 GLY A C 1
ATOM 604 O O . GLY A 1 75 ? 14.898 5.073 -1.334 1.00 90.62 75 GLY A O 1
ATOM 605 N N . THR A 1 76 ? 13.348 4.753 0.258 1.00 91.69 76 THR A N 1
ATOM 606 C CA . THR A 1 76 ? 12.252 4.379 -0.640 1.00 91.69 76 THR A CA 1
ATOM 607 C C . THR A 1 76 ? 11.084 5.335 -0.457 1.00 91.69 76 THR A C 1
ATOM 609 O O . THR A 1 76 ? 10.571 5.488 0.647 1.00 91.69 76 THR A O 1
ATOM 612 N N . LEU A 1 77 ? 10.634 5.941 -1.552 1.00 93.56 77 LEU A N 1
ATOM 613 C CA . LEU A 1 77 ? 9.353 6.635 -1.600 1.00 93.56 77 LEU A CA 1
ATOM 614 C C . LEU A 1 77 ? 8.259 5.618 -1.937 1.00 93.56 77 LEU A C 1
ATOM 616 O O . LEU A 1 77 ? 8.403 4.856 -2.896 1.00 93.56 77 LEU A O 1
ATOM 620 N N . ILE A 1 78 ? 7.193 5.599 -1.147 1.00 94.31 78 ILE A N 1
ATOM 621 C CA . ILE A 1 78 ? 6.125 4.603 -1.223 1.00 94.31 78 ILE A CA 1
ATOM 622 C C . ILE A 1 78 ? 4.809 5.358 -1.356 1.00 94.31 78 ILE A C 1
ATOM 624 O O . ILE A 1 78 ? 4.384 6.001 -0.402 1.00 94.31 78 ILE A O 1
ATOM 628 N N . SER A 1 79 ? 4.167 5.291 -2.521 1.00 93.75 79 SER A N 1
ATOM 629 C CA . SER A 1 79 ? 2.790 5.774 -2.661 1.00 93.75 79 SER A CA 1
ATOM 630 C C . SER A 1 79 ? 1.824 4.609 -2.531 1.00 93.75 79 SER A C 1
ATOM 632 O O . SER A 1 79 ? 2.119 3.503 -2.987 1.00 93.75 79 SER A O 1
ATOM 634 N N . ILE A 1 80 ? 0.689 4.845 -1.891 1.00 94.44 80 ILE A N 1
ATOM 635 C CA . ILE A 1 80 ? -0.409 3.895 -1.784 1.00 94.44 80 ILE A CA 1
ATOM 636 C C . ILE A 1 80 ? -1.659 4.606 -2.273 1.00 94.44 80 ILE A C 1
ATOM 638 O O . ILE A 1 80 ? -2.110 5.540 -1.621 1.00 94.44 80 ILE A O 1
ATOM 642 N N . ASP A 1 81 ? -2.222 4.132 -3.376 1.00 91.81 81 ASP A N 1
ATOM 643 C CA . ASP A 1 81 ? -3.435 4.688 -3.969 1.00 91.81 81 ASP A CA 1
ATOM 644 C C . ASP A 1 81 ? -4.591 3.704 -3.769 1.00 91.81 81 ASP A C 1
ATOM 646 O O . ASP A 1 81 ? -4.465 2.515 -4.080 1.00 91.81 81 ASP A O 1
ATOM 650 N N . LEU A 1 82 ? -5.713 4.177 -3.230 1.00 91.25 82 LEU A N 1
ATOM 651 C CA . LEU A 1 82 ? -6.946 3.406 -3.125 1.00 91.25 82 LEU A CA 1
ATOM 652 C C . LEU A 1 82 ? -7.732 3.528 -4.427 1.00 91.25 82 LEU A C 1
ATOM 654 O O . LEU A 1 82 ? -8.110 4.626 -4.827 1.00 91.25 82 LEU A O 1
ATOM 658 N N . LEU A 1 83 ? -8.037 2.391 -5.041 1.00 86.12 83 LEU A N 1
ATOM 659 C CA . LEU A 1 83 ? -8.796 2.321 -6.283 1.00 86.12 83 LEU A CA 1
ATOM 660 C C . LEU A 1 83 ? -9.964 1.348 -6.144 1.00 86.12 83 LEU A C 1
ATOM 662 O O . LEU A 1 83 ? -9.927 0.405 -5.342 1.00 86.12 83 LEU A O 1
ATOM 666 N N . ASP A 1 84 ? -10.997 1.545 -6.958 1.00 83.94 84 ASP A N 1
ATOM 667 C CA . ASP A 1 84 ? -11.949 0.476 -7.226 1.00 83.94 84 ASP A CA 1
ATOM 668 C C . ASP A 1 84 ? -11.238 -0.676 -7.932 1.00 83.94 84 ASP A C 1
ATOM 670 O O . ASP A 1 84 ? -10.400 -0.496 -8.817 1.00 83.94 84 ASP A O 1
ATOM 674 N N . LYS A 1 85 ? -11.555 -1.898 -7.511 1.00 80.38 85 LYS A N 1
ATOM 675 C CA . LYS A 1 85 ? -10.920 -3.111 -8.029 1.00 80.38 85 LYS A CA 1
ATOM 676 C C . LYS A 1 85 ? -11.091 -3.243 -9.542 1.00 80.38 85 LYS A C 1
ATOM 678 O O . LYS A 1 85 ? -10.180 -3.719 -10.216 1.00 80.38 85 LYS A O 1
ATOM 683 N N . ASP A 1 86 ? -12.231 -2.795 -10.060 1.00 75.94 86 ASP A N 1
ATOM 684 C CA . ASP A 1 86 ? -12.543 -2.824 -11.488 1.00 75.94 86 ASP A CA 1
ATOM 685 C C . ASP A 1 86 ? -11.726 -1.801 -12.296 1.00 75.94 86 ASP A C 1
ATOM 687 O O . ASP A 1 86 ? -11.567 -1.973 -13.510 1.00 75.94 86 ASP A O 1
ATOM 691 N N . ASP A 1 87 ? -11.128 -0.810 -11.626 1.00 76.50 87 ASP A N 1
ATOM 692 C CA . ASP A 1 87 ? -10.283 0.230 -12.218 1.00 76.50 87 ASP A CA 1
ATOM 693 C C . ASP A 1 87 ? -8.786 -0.079 -12.138 1.00 76.50 87 ASP A C 1
ATOM 695 O O . ASP A 1 87 ? -7.991 0.517 -12.873 1.00 76.50 87 ASP A O 1
ATOM 699 N N . VAL A 1 88 ? -8.377 -1.066 -11.331 1.00 75.62 88 VAL A N 1
ATOM 700 C CA . VAL A 1 88 ? -6.983 -1.524 -11.301 1.00 75.62 88 VAL A CA 1
ATOM 701 C C . VAL A 1 88 ? -6.636 -2.218 -12.618 1.00 75.62 88 VAL A C 1
ATOM 703 O O . VAL A 1 88 ? -7.086 -3.328 -12.920 1.00 75.62 88 VAL A O 1
ATOM 706 N N . ARG A 1 89 ? -5.793 -1.558 -13.415 1.00 76.56 89 ARG A N 1
ATOM 707 C CA . ARG A 1 89 ? -5.271 -2.088 -14.679 1.00 76.56 89 ARG A CA 1
ATOM 708 C C . ARG A 1 89 ? -3.919 -2.748 -14.468 1.00 76.56 89 ARG A C 1
ATOM 710 O O . ARG A 1 89 ? -3.080 -2.238 -13.729 1.00 76.56 89 ARG A O 1
ATOM 717 N N . TYR A 1 90 ? -3.694 -3.863 -15.156 1.00 70.88 90 TYR A N 1
ATOM 718 C CA . TYR A 1 90 ? -2.368 -4.465 -15.203 1.00 70.88 90 TYR A CA 1
ATOM 719 C C . TYR A 1 90 ? -1.450 -3.708 -16.175 1.00 70.88 90 TYR A C 1
ATOM 721 O O . TYR A 1 90 ? -1.821 -3.499 -17.330 1.00 70.88 90 TYR A O 1
ATOM 729 N N . ASP A 1 91 ? -0.249 -3.339 -15.727 1.00 76.19 91 ASP A N 1
ATOM 730 C CA . ASP A 1 91 ? 0.822 -2.773 -16.550 1.00 76.19 91 ASP A CA 1
ATOM 731 C C . ASP A 1 91 ? 2.146 -3.524 -16.321 1.00 76.19 91 ASP A C 1
ATOM 733 O O . ASP A 1 91 ? 2.266 -4.362 -15.428 1.00 76.19 91 ASP A O 1
ATOM 737 N N . ASN A 1 92 ? 3.161 -3.232 -17.138 1.00 73.81 92 ASN A N 1
ATOM 738 C CA . ASN A 1 92 ? 4.476 -3.878 -17.052 1.00 73.81 92 ASN A CA 1
ATOM 739 C C . ASN A 1 92 ? 5.304 -3.474 -15.818 1.00 73.81 92 ASN A C 1
ATOM 741 O O . ASN A 1 92 ? 6.403 -3.992 -15.636 1.00 73.81 92 ASN A O 1
ATOM 745 N N . LYS A 1 93 ? 4.811 -2.546 -14.991 1.00 83.75 93 LYS A N 1
ATOM 746 C CA . LYS A 1 93 ? 5.467 -2.122 -13.750 1.00 83.75 93 LYS A CA 1
ATOM 747 C C . LYS A 1 93 ? 4.936 -2.883 -12.540 1.00 83.75 93 LYS A C 1
ATOM 749 O O . LYS A 1 93 ? 5.537 -2.784 -11.472 1.00 83.75 93 LYS A O 1
ATOM 754 N N . ILE A 1 94 ? 3.823 -3.606 -12.673 1.00 86.38 94 ILE A N 1
ATOM 755 C CA . ILE A 1 94 ? 3.313 -4.494 -11.630 1.00 86.38 94 ILE A CA 1
ATOM 756 C C . ILE A 1 94 ? 4.138 -5.776 -11.633 1.00 86.38 94 ILE A C 1
ATOM 758 O O . ILE A 1 94 ? 4.154 -6.521 -12.609 1.00 86.38 94 ILE A O 1
ATOM 762 N N . PHE A 1 95 ? 4.792 -6.055 -10.510 1.00 86.81 95 PHE A N 1
ATOM 763 C CA . PHE A 1 95 ? 5.641 -7.240 -10.357 1.00 86.81 95 PHE A CA 1
ATOM 764 C C . PHE A 1 95 ? 5.056 -8.265 -9.374 1.00 86.81 95 PHE A C 1
ATOM 766 O O . PHE A 1 95 ? 5.467 -9.429 -9.343 1.00 86.81 95 PHE A O 1
ATOM 773 N N . GLY A 1 96 ? 4.076 -7.867 -8.561 1.00 88.62 96 GLY A N 1
ATOM 774 C CA . GLY A 1 96 ? 3.520 -8.750 -7.549 1.00 88.62 96 GLY A CA 1
ATOM 775 C C . GLY A 1 96 ? 2.390 -8.149 -6.744 1.00 88.62 96 GLY A C 1
ATOM 776 O O . GLY A 1 96 ? 1.831 -7.108 -7.079 1.00 88.62 96 GLY A O 1
ATOM 777 N N . TYR A 1 97 ? 2.055 -8.830 -5.659 1.00 90.31 97 TYR A N 1
ATOM 778 C CA . TYR A 1 97 ? 1.078 -8.356 -4.695 1.00 90.31 97 TYR A CA 1
ATOM 779 C C . TYR A 1 97 ? 1.465 -8.772 -3.278 1.00 90.31 97 TYR A C 1
ATOM 781 O O . TYR A 1 97 ? 2.230 -9.716 -3.073 1.00 90.31 97 TYR A O 1
ATOM 789 N N . THR A 1 98 ? 0.883 -8.092 -2.300 1.00 91.12 98 THR A N 1
ATOM 790 C CA . THR A 1 98 ? 0.898 -8.491 -0.896 1.00 91.12 98 THR A CA 1
ATOM 791 C C . THR A 1 98 ? -0.505 -8.379 -0.303 1.00 91.12 98 THR A C 1
ATOM 793 O O . THR A 1 98 ? -1.414 -7.800 -0.908 1.00 91.12 98 THR A O 1
ATOM 796 N N . LYS A 1 99 ? -0.706 -8.975 0.869 1.00 90.75 99 LYS A N 1
ATOM 797 C CA . LYS A 1 99 ? -1.947 -8.868 1.635 1.00 90.75 99 LYS A CA 1
ATOM 798 C C . LYS A 1 99 ? -1.622 -8.392 3.036 1.00 90.75 99 LYS A C 1
ATOM 800 O O . LYS A 1 99 ? -0.733 -8.934 3.688 1.00 90.75 99 LYS A O 1
ATOM 805 N N . ILE A 1 100 ? -2.366 -7.395 3.493 1.00 90.88 100 ILE A N 1
ATOM 806 C CA . ILE A 1 100 ? -2.298 -6.899 4.864 1.00 90.88 100 ILE A CA 1
ATOM 807 C C . ILE A 1 100 ? -3.723 -6.950 5.396 1.00 90.88 100 ILE A C 1
ATOM 809 O O . ILE A 1 100 ? -4.592 -6.220 4.922 1.00 90.88 100 ILE A O 1
ATOM 813 N N . LEU A 1 101 ? -3.955 -7.853 6.351 1.00 91.06 101 LEU A N 1
ATOM 814 C CA . LEU A 1 101 ? -5.300 -8.273 6.749 1.00 91.06 101 LEU A CA 1
ATOM 815 C C . LEU A 1 101 ? -6.107 -8.748 5.522 1.00 91.06 101 LEU A C 1
ATOM 817 O O . LEU A 1 101 ? -5.637 -9.591 4.758 1.00 91.06 101 LEU A O 1
ATOM 821 N N . ASP A 1 102 ? -7.312 -8.220 5.341 1.00 91.06 102 ASP A N 1
ATOM 822 C CA . ASP A 1 102 ? -8.239 -8.518 4.254 1.00 91.06 102 ASP A CA 1
ATOM 823 C C . ASP A 1 102 ? -8.000 -7.673 2.989 1.00 91.06 102 ASP A C 1
ATOM 825 O O . ASP A 1 102 ? -8.541 -7.983 1.927 1.00 91.06 102 ASP A O 1
ATOM 829 N N . TYR A 1 103 ? -7.139 -6.654 3.056 1.00 91.31 103 TYR A N 1
ATOM 830 C CA . TYR A 1 103 ? -6.854 -5.770 1.930 1.00 91.31 103 TYR A CA 1
ATOM 831 C C . TYR A 1 103 ? -5.731 -6.309 1.047 1.00 91.31 103 TYR A C 1
ATOM 833 O O . TYR A 1 103 ? -4.680 -6.761 1.515 1.00 91.31 103 TYR A O 1
ATOM 841 N N . THR A 1 104 ? -5.949 -6.227 -0.266 1.00 91.31 104 THR A N 1
ATOM 842 C CA . THR A 1 104 ? -4.950 -6.612 -1.266 1.00 91.31 104 THR A CA 1
ATOM 843 C C . THR A 1 104 ? -4.225 -5.378 -1.785 1.00 91.31 104 THR A C 1
ATOM 845 O O . THR A 1 104 ? -4.859 -4.431 -2.251 1.00 91.31 104 THR A O 1
ATOM 848 N N . PHE A 1 105 ? -2.895 -5.432 -1.739 1.00 92.44 105 PHE A N 1
ATOM 849 C CA . PHE A 1 105 ? -2.000 -4.402 -2.248 1.00 92.44 105 PHE A CA 1
ATOM 850 C C . PHE A 1 105 ? -1.290 -4.932 -3.491 1.00 92.44 105 PHE A C 1
ATOM 852 O O . PHE A 1 105 ? -0.555 -5.918 -3.421 1.00 92.44 105 PHE A O 1
ATOM 859 N N . ILE A 1 106 ? -1.497 -4.286 -4.630 1.00 91.62 106 ILE A N 1
ATOM 860 C CA . ILE A 1 106 ? -0.755 -4.543 -5.860 1.00 91.62 106 ILE A CA 1
ATOM 861 C C . ILE A 1 106 ? 0.552 -3.772 -5.804 1.00 91.62 106 ILE A C 1
ATOM 863 O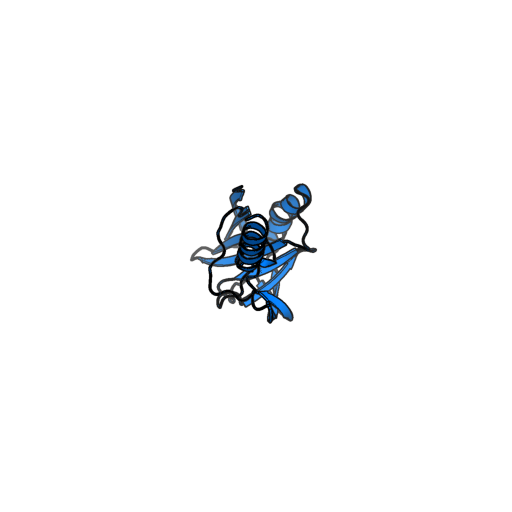 O . ILE A 1 106 ? 0.558 -2.573 -5.546 1.00 91.62 106 ILE A O 1
ATOM 867 N N . LEU A 1 107 ? 1.658 -4.469 -6.032 1.00 91.19 107 LEU A N 1
ATOM 868 C CA . LEU A 1 107 ? 2.990 -3.897 -5.947 1.00 91.19 107 LEU A CA 1
ATOM 869 C C . LEU A 1 107 ? 3.459 -3.465 -7.333 1.00 91.19 107 LEU A C 1
ATOM 871 O O . LEU A 1 107 ? 3.510 -4.277 -8.264 1.00 91.19 107 LEU A O 1
ATOM 875 N N . ARG A 1 108 ? 3.821 -2.188 -7.444 1.00 90.94 108 ARG A N 1
ATOM 876 C CA . ARG A 1 108 ? 4.310 -1.550 -8.667 1.00 90.94 108 ARG A CA 1
ATOM 877 C C . ARG A 1 108 ? 5.687 -0.930 -8.437 1.00 90.94 108 ARG A C 1
ATOM 879 O O . ARG A 1 108 ? 5.962 -0.427 -7.351 1.00 90.94 108 ARG A O 1
ATOM 886 N N . GLY A 1 109 ? 6.537 -0.915 -9.459 1.00 86.12 109 GLY A N 1
ATOM 887 C CA . GLY A 1 109 ? 7.860 -0.285 -9.410 1.00 86.12 109 GLY A CA 1
ATOM 888 C C . GLY A 1 109 ? 8.993 -1.292 -9.569 1.00 86.12 109 GLY A C 1
ATOM 889 O O . GLY A 1 109 ? 8.875 -2.236 -10.344 1.00 86.12 109 GLY A O 1
ATOM 890 N N . ASP A 1 110 ? 10.102 -1.068 -8.864 1.00 75.62 110 ASP A N 1
ATOM 891 C CA . ASP A 1 110 ? 11.272 -1.951 -8.923 1.00 75.62 110 ASP A CA 1
ATOM 892 C C . ASP A 1 110 ? 11.126 -3.118 -7.931 1.00 75.62 110 ASP A C 1
ATOM 894 O O . ASP A 1 110 ? 11.046 -2.913 -6.716 1.00 75.62 110 ASP A O 1
ATOM 898 N N . GLU A 1 111 ? 11.115 -4.348 -8.453 1.00 68.00 111 GLU A N 1
ATOM 899 C CA . GLU A 1 111 ? 11.005 -5.586 -7.672 1.00 68.00 111 GLU A CA 1
ATOM 900 C C . GLU A 1 111 ? 12.190 -5.817 -6.722 1.00 68.00 111 GLU A C 1
ATOM 902 O O . GLU A 1 111 ? 12.066 -6.565 -5.752 1.00 68.00 111 GLU A O 1
ATOM 907 N N . LYS A 1 112 ? 13.339 -5.166 -6.959 1.00 65.31 112 LYS A N 1
ATOM 908 C CA . LYS A 1 112 ? 14.562 -5.312 -6.148 1.00 65.31 112 LYS A CA 1
ATOM 909 C C . LYS A 1 112 ? 14.518 -4.503 -4.851 1.00 65.31 112 LYS A C 1
ATOM 911 O O . LYS A 1 112 ? 15.559 -4.166 -4.278 1.00 65.31 112 LYS A O 1
ATOM 916 N N . ASN A 1 113 ? 13.323 -4.160 -4.380 1.00 73.44 113 ASN A N 1
ATOM 917 C CA . ASN A 1 113 ? 13.165 -3.410 -3.153 1.00 73.44 113 ASN A CA 1
ATOM 918 C C . ASN A 1 113 ? 13.364 -4.312 -1.924 1.00 73.44 113 ASN A C 1
ATOM 920 O O . ASN A 1 113 ? 12.602 -5.236 -1.662 1.00 73.44 113 ASN A O 1
ATOM 924 N N . TRP A 1 114 ? 14.381 -3.995 -1.135 1.00 70.06 114 TRP A N 1
ATOM 925 C CA . TRP A 1 114 ? 14.737 -4.628 0.133 1.00 70.06 114 TRP A CA 1
ATOM 926 C C . TRP A 1 114 ? 13.661 -4.604 1.230 1.00 70.06 114 TRP A C 1
ATOM 928 O O . TRP A 1 114 ? 13.897 -5.189 2.273 1.00 70.06 114 TRP A O 1
ATOM 938 N N . ILE A 1 115 ? 12.499 -3.969 1.039 1.00 79.44 115 ILE A N 1
ATOM 939 C CA . ILE A 1 115 ? 11.393 -3.982 2.022 1.00 79.44 115 ILE A CA 1
ATOM 940 C C . ILE A 1 115 ? 10.399 -5.139 1.816 1.00 79.44 115 ILE A C 1
ATOM 942 O O . ILE A 1 115 ? 9.531 -5.373 2.662 1.00 79.44 115 ILE A O 1
ATOM 946 N N . ILE A 1 116 ? 10.518 -5.868 0.701 1.00 81.44 116 ILE A N 1
ATOM 947 C CA . ILE A 1 116 ? 9.651 -6.993 0.333 1.00 81.44 116 ILE A CA 1
ATOM 948 C C . ILE A 1 116 ? 10.453 -8.288 0.198 1.00 81.44 116 ILE A C 1
ATOM 950 O O . ILE A 1 116 ? 11.588 -8.295 -0.269 1.00 81.44 116 ILE A O 1
ATOM 954 N N . LYS A 1 117 ? 9.858 -9.408 0.611 1.00 82.38 117 LYS A N 1
ATOM 955 C CA . LYS A 1 117 ? 10.430 -10.751 0.451 1.00 82.38 117 LYS A CA 1
ATOM 956 C C . LYS A 1 117 ? 9.483 -11.609 -0.375 1.00 82.38 117 LYS A C 1
ATOM 958 O O . LYS A 1 117 ? 8.307 -11.732 -0.040 1.00 82.38 117 LYS A O 1
ATOM 963 N N . ARG A 1 118 ? 9.982 -12.199 -1.464 1.00 80.69 118 ARG A N 1
ATOM 964 C CA . ARG A 1 118 ? 9.200 -13.114 -2.308 1.00 80.69 118 ARG A CA 1
ATOM 965 C C . ARG A 1 118 ? 8.949 -14.420 -1.556 1.00 80.69 118 ARG A C 1
ATOM 967 O O . ARG A 1 118 ? 9.894 -14.989 -1.017 1.00 80.69 118 ARG A O 1
ATOM 974 N N . LEU A 1 119 ? 7.709 -14.905 -1.564 1.00 76.12 119 LEU A N 1
ATOM 975 C CA . LEU A 1 119 ? 7.346 -16.161 -0.897 1.00 76.12 119 LEU A CA 1
ATOM 976 C C . LEU A 1 119 ? 6.853 -17.228 -1.882 1.00 76.12 119 LEU A C 1
ATOM 978 O O . LEU A 1 119 ? 7.381 -18.334 -1.904 1.00 76.12 119 LEU A O 1
ATOM 982 N N . CYS A 1 120 ? 5.865 -16.916 -2.722 1.00 69.50 120 CYS A N 1
ATOM 983 C CA . CYS A 1 120 ? 5.226 -17.896 -3.614 1.00 69.50 120 CYS A CA 1
ATOM 984 C C . CYS A 1 120 ? 4.537 -17.212 -4.810 1.00 69.50 120 CYS A C 1
ATOM 986 O O . CYS A 1 120 ? 4.498 -15.989 -4.880 1.00 69.50 120 CYS A O 1
ATOM 988 N N . LYS A 1 121 ? 4.010 -17.967 -5.785 1.00 64.31 121 LYS A N 1
ATOM 989 C CA . LYS A 1 121 ? 3.229 -17.427 -6.920 1.00 64.31 121 LYS A CA 1
ATOM 990 C C . LYS A 1 121 ? 1.754 -17.793 -6.777 1.00 64.31 121 LYS A C 1
ATOM 992 O O . LYS A 1 121 ? 1.446 -18.942 -6.487 1.00 64.31 121 LYS A O 1
ATOM 997 N N . HIS A 1 122 ? 0.862 -16.844 -7.044 1.00 65.31 122 HIS A N 1
ATOM 998 C CA . HIS A 1 122 ? -0.587 -17.048 -7.032 1.00 65.31 122 HIS A CA 1
ATOM 999 C C . HIS A 1 122 ? -1.242 -16.343 -8.222 1.00 65.31 122 HIS A C 1
ATOM 1001 O O . HIS A 1 122 ? -0.753 -15.333 -8.726 1.00 65.31 122 HIS A O 1
ATOM 1007 N N . LYS A 1 123 ? -2.377 -16.869 -8.684 1.00 64.12 123 LYS A N 1
ATOM 1008 C CA . LYS A 1 123 ? -3.156 -16.242 -9.756 1.00 64.12 123 LYS A CA 1
ATOM 1009 C C . LYS A 1 123 ? -4.078 -15.166 -9.181 1.00 64.12 123 LYS A C 1
ATOM 1011 O O . LYS A 1 123 ? -4.863 -15.447 -8.280 1.00 64.12 123 LYS A O 1
ATOM 1016 N N . ILE A 1 124 ? -4.018 -13.960 -9.738 1.00 66.25 124 ILE A N 1
ATOM 1017 C CA . ILE A 1 124 ? -4.933 -12.851 -9.442 1.00 66.25 124 ILE A CA 1
ATOM 1018 C C . ILE A 1 124 ? -5.641 -12.449 -10.735 1.00 66.25 124 ILE A C 1
ATOM 1020 O O . ILE A 1 124 ? -5.056 -12.483 -11.816 1.00 66.25 124 ILE A O 1
ATOM 1024 N N . ARG A 1 125 ? -6.932 -12.124 -10.649 1.00 61.66 125 ARG A N 1
ATOM 1025 C CA . ARG A 1 125 ? -7.699 -11.611 -11.792 1.00 61.66 125 ARG A CA 1
ATOM 1026 C C . ARG A 1 125 ? -7.489 -10.105 -11.909 1.00 61.66 125 ARG A C 1
ATOM 1028 O O . ARG A 1 125 ? -7.678 -9.402 -10.922 1.00 61.66 125 ARG A O 1
ATOM 1035 N N . PHE A 1 126 ? -7.136 -9.646 -13.104 1.00 60.91 126 PHE A N 1
ATOM 1036 C CA . PHE A 1 126 ? -6.996 -8.235 -13.451 1.00 60.91 126 PHE A CA 1
ATOM 1037 C C . PHE A 1 126 ? -7.843 -7.897 -14.665 1.00 60.91 126 PHE A C 1
ATOM 1039 O O . PHE A 1 126 ? -8.124 -8.760 -15.500 1.00 60.91 126 PHE A O 1
ATOM 1046 N N . THR A 1 127 ? -8.172 -6.618 -14.797 1.00 56.97 127 THR A N 1
ATOM 1047 C CA . THR A 1 127 ? -8.775 -6.078 -16.009 1.00 56.97 127 THR A CA 1
ATOM 1048 C C . THR A 1 127 ? -7.688 -5.453 -16.882 1.00 56.97 127 THR A C 1
ATOM 1050 O O . THR A 1 127 ? -6.933 -4.588 -16.436 1.00 56.97 127 THR A O 1
ATOM 1053 N N . PHE A 1 128 ? -7.594 -5.879 -18.139 1.00 52.03 128 PHE A N 1
ATOM 1054 C CA . PHE A 1 128 ? -6.681 -5.299 -19.120 1.00 52.03 128 PHE A CA 1
ATOM 1055 C C . PHE A 1 128 ? -7.353 -4.097 -19.773 1.00 52.03 128 PHE A C 1
ATOM 1057 O O . PHE A 1 128 ? -8.449 -4.215 -20.320 1.00 52.03 128 PHE A O 1
ATOM 1064 N N . CYS A 1 129 ? -6.699 -2.938 -19.753 1.00 52.69 129 CYS A N 1
ATOM 1065 C CA . CYS A 1 129 ? -7.173 -1.779 -20.497 1.00 52.69 129 CYS A CA 1
ATOM 1066 C C . CYS A 1 129 ? -6.000 -0.982 -21.067 1.00 52.69 129 CYS A C 1
ATOM 1068 O O . CYS A 1 129 ? -4.944 -0.891 -20.447 1.00 52.69 129 CYS A O 1
ATOM 1070 N N . LYS A 1 130 ? -6.203 -0.400 -22.256 1.00 44.78 130 LYS A N 1
ATOM 1071 C CA . LYS A 1 130 ? -5.240 0.489 -22.927 1.00 44.78 130 LYS A CA 1
ATOM 1072 C C . LYS A 1 130 ? -5.362 1.957 -22.489 1.00 44.78 130 LYS A C 1
ATOM 1074 O O . LYS A 1 130 ? -4.492 2.750 -22.830 1.00 44.78 130 LYS A O 1
ATOM 1079 N N . ARG A 1 131 ? -6.429 2.337 -21.773 1.00 44.06 131 ARG A N 1
ATOM 1080 C CA . ARG A 1 131 ? -6.624 3.697 -21.241 1.00 44.06 131 ARG A CA 1
ATOM 1081 C C . ARG A 1 131 ? -6.194 3.766 -19.777 1.00 44.06 131 ARG A C 1
ATOM 1083 O O . ARG A 1 131 ? -6.489 2.855 -19.006 1.00 44.06 131 ARG A O 1
ATOM 1090 N N . ALA A 1 132 ? -5.504 4.849 -19.422 1.00 46.12 132 ALA A N 1
ATOM 1091 C CA . ALA A 1 132 ? -5.171 5.168 -18.039 1.00 46.12 132 ALA A CA 1
ATOM 1092 C C . ALA A 1 132 ? -6.461 5.420 -17.233 1.00 46.12 132 ALA A C 1
ATOM 1094 O O . ALA A 1 132 ? -7.413 5.965 -17.799 1.00 46.12 132 ALA A O 1
ATOM 1095 N N . PRO A 1 133 ? -6.523 5.019 -15.951 1.00 49.31 133 PRO A N 1
ATOM 1096 C CA . PRO A 1 133 ? -7.646 5.379 -15.094 1.00 49.31 133 PRO A CA 1
ATOM 1097 C C . PRO A 1 133 ? -7.744 6.908 -14.983 1.00 49.31 133 PRO A C 1
ATOM 1099 O O . PRO A 1 133 ? -6.722 7.590 -14.878 1.00 49.31 133 PRO A O 1
ATOM 1102 N N . MET A 1 134 ? -8.967 7.439 -15.037 1.00 47.50 134 MET A N 1
ATOM 1103 C CA . MET A 1 134 ? -9.227 8.830 -14.663 1.00 47.50 134 MET A CA 1
ATOM 1104 C C . MET A 1 134 ? -9.041 8.937 -13.147 1.00 47.50 134 MET A C 1
ATOM 1106 O O . MET A 1 134 ? -9.561 8.110 -12.405 1.00 47.50 134 MET A O 1
ATOM 1110 N N . ALA A 1 135 ? -8.234 9.897 -12.702 1.00 49.88 135 ALA A N 1
ATOM 1111 C CA . ALA A 1 135 ? -7.837 10.064 -11.304 1.00 49.88 135 ALA A CA 1
ATOM 1112 C C . ALA A 1 135 ? -8.860 10.881 -10.492 1.00 49.88 135 ALA A C 1
ATOM 1114 O O . ALA A 1 135 ? -8.475 11.664 -9.624 1.00 49.88 135 ALA A O 1
ATOM 1115 N N . ASP A 1 136 ? -10.149 10.709 -10.777 1.00 48.59 136 ASP A N 1
ATOM 1116 C CA . ASP A 1 136 ? -11.218 11.356 -10.020 1.00 48.59 136 ASP A CA 1
ATOM 1117 C C . ASP A 1 136 ? -11.523 10.477 -8.792 1.00 48.59 136 ASP A C 1
ATOM 1119 O O . ASP A 1 136 ? -11.731 9.271 -8.931 1.00 48.59 136 ASP A O 1
ATOM 1123 N N . GLY A 1 137 ? -11.492 11.043 -7.579 1.00 56.84 137 GLY A N 1
ATOM 1124 C CA . GLY A 1 137 ? -11.798 10.294 -6.349 1.00 56.84 137 GLY A CA 1
ATOM 1125 C C . GLY A 1 137 ? -10.638 9.508 -5.709 1.00 56.84 137 GLY A C 1
ATOM 1126 O O . GLY A 1 137 ? -10.883 8.517 -5.016 1.00 56.84 137 GLY A O 1
ATOM 1127 N N . VAL A 1 138 ? -9.370 9.868 -5.959 1.00 72.00 138 VAL A N 1
ATOM 1128 C CA . VAL A 1 138 ? -8.214 9.086 -5.471 1.00 72.00 138 VAL A CA 1
ATOM 1129 C C . VAL A 1 138 ? -7.861 9.444 -4.026 1.00 72.00 138 VAL A C 1
ATOM 1131 O O . VAL A 1 138 ? -7.370 10.537 -3.737 1.00 72.00 138 VAL A O 1
ATOM 1134 N N . ILE A 1 139 ? -8.034 8.476 -3.123 1.00 88.12 139 ILE A N 1
ATOM 1135 C CA . ILE A 1 139 ? -7.455 8.525 -1.776 1.00 88.12 139 ILE A CA 1
ATOM 1136 C C . ILE A 1 139 ? -6.029 7.985 -1.858 1.00 88.12 139 ILE A C 1
ATOM 1138 O O . ILE A 1 139 ? -5.827 6.844 -2.280 1.00 88.12 139 ILE A O 1
ATOM 1142 N N . SER A 1 140 ? -5.044 8.787 -1.460 1.00 92.00 140 SER A N 1
ATOM 1143 C CA . SER A 1 140 ? -3.629 8.423 -1.553 1.00 92.00 140 SER A CA 1
ATOM 1144 C C . SER A 1 140 ? -2.848 8.746 -0.284 1.00 92.00 140 SER A C 1
ATOM 1146 O O . SER A 1 140 ? -3.080 9.751 0.388 1.00 92.00 140 SER A O 1
ATOM 1148 N N . TRP A 1 141 ? -1.885 7.883 0.025 1.00 95.81 141 TRP A N 1
ATOM 1149 C CA . TRP A 1 141 ? -0.895 8.082 1.077 1.00 95.81 141 TRP A CA 1
ATOM 1150 C C . TRP A 1 141 ? 0.497 8.058 0.465 1.00 95.81 141 TRP A C 1
ATOM 1152 O O . TRP A 1 141 ? 0.808 7.188 -0.349 1.00 95.81 141 TRP A O 1
ATOM 1162 N N . LEU A 1 142 ? 1.354 8.974 0.895 1.00 95.62 142 LEU A N 1
ATOM 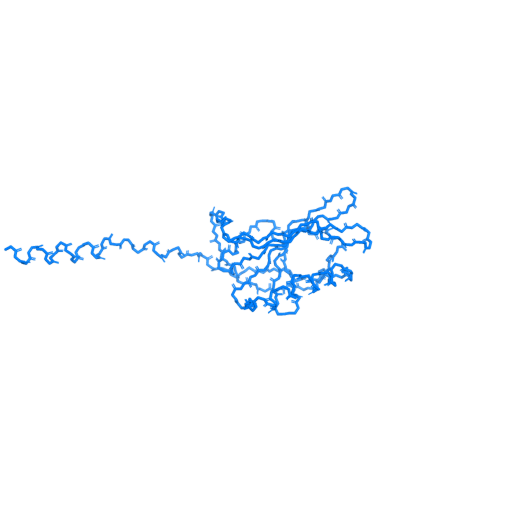1163 C CA . LEU A 1 142 ? 2.753 9.013 0.507 1.00 95.62 142 LEU A CA 1
ATOM 1164 C C . LEU A 1 142 ? 3.622 8.830 1.741 1.00 95.62 142 LEU A C 1
ATOM 1166 O O . LEU A 1 142 ? 3.621 9.669 2.635 1.00 95.62 142 LEU A O 1
ATOM 1170 N N . PHE A 1 143 ? 4.404 7.761 1.758 1.00 95.69 143 PHE A N 1
ATOM 1171 C CA . PHE A 1 143 ? 5.371 7.475 2.804 1.00 95.69 143 PHE A CA 1
ATOM 1172 C C . PHE A 1 143 ? 6.795 7.607 2.277 1.00 95.69 143 PHE A C 1
ATOM 1174 O O . PHE A 1 143 ? 7.081 7.323 1.109 1.00 95.69 143 PHE A O 1
ATOM 1181 N N . PHE A 1 144 ? 7.714 7.958 3.167 1.00 94.94 144 PHE A N 1
ATOM 1182 C CA . PHE A 1 144 ? 9.142 7.855 2.928 1.00 94.94 144 PHE A CA 1
ATOM 1183 C C . PHE A 1 144 ? 9.784 6.941 3.962 1.00 94.94 144 PHE A C 1
ATOM 1185 O O . PHE A 1 144 ? 9.667 7.151 5.166 1.00 94.94 144 PHE A O 1
ATOM 1192 N N . GLN A 1 145 ? 10.466 5.910 3.474 1.00 92.75 145 GLN A N 1
ATOM 1193 C CA . GLN A 1 145 ? 11.224 4.971 4.287 1.00 92.75 145 GLN A CA 1
ATOM 1194 C C . GLN A 1 145 ? 12.717 5.270 4.157 1.00 92.75 145 GLN A C 1
ATOM 1196 O O . GLN A 1 145 ? 13.259 5.252 3.053 1.00 92.75 145 GLN A O 1
ATOM 1201 N N . SER A 1 146 ? 13.392 5.485 5.286 1.00 91.94 146 SER A N 1
ATOM 1202 C CA . SER A 1 146 ? 14.843 5.680 5.368 1.00 91.94 146 SER A CA 1
ATOM 1203 C C . SER A 1 146 ? 15.422 4.879 6.530 1.00 91.94 146 SER A C 1
ATOM 1205 O O . SER A 1 146 ? 15.123 5.131 7.699 1.00 91.94 146 SER A O 1
ATOM 1207 N N . GLY A 1 147 ? 16.246 3.875 6.218 1.00 88.44 147 GLY A N 1
ATOM 1208 C CA . GLY A 1 147 ? 16.754 2.945 7.225 1.00 88.44 147 GLY A CA 1
ATOM 1209 C C . GLY A 1 147 ? 15.600 2.237 7.936 1.00 88.44 147 GLY A C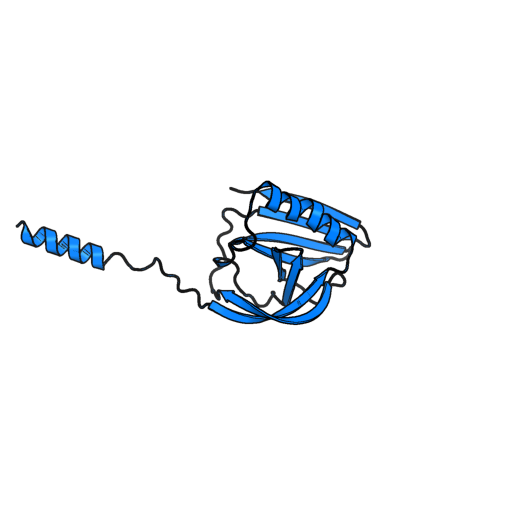 1
ATOM 1210 O O . GLY A 1 147 ? 14.812 1.559 7.290 1.00 88.44 147 GLY A O 1
ATOM 1211 N N . ARG A 1 148 ? 15.487 2.412 9.257 1.00 88.81 148 ARG A N 1
ATOM 1212 C CA . ARG A 1 148 ? 14.346 1.908 10.045 1.00 88.81 148 ARG A CA 1
ATOM 1213 C C . ARG A 1 148 ? 13.192 2.909 10.151 1.00 88.81 148 ARG A C 1
ATOM 1215 O O . ARG A 1 148 ? 12.116 2.520 10.594 1.00 88.81 148 ARG A O 1
ATOM 1222 N N . SER A 1 149 ? 13.407 4.173 9.800 1.00 90.25 149 SER A N 1
ATOM 1223 C CA . SER A 1 149 ? 12.386 5.214 9.906 1.00 90.25 149 SER A CA 1
ATOM 1224 C C . SER A 1 149 ? 11.389 5.116 8.758 1.00 90.25 149 SER A C 1
ATOM 1226 O O . SER A 1 149 ? 11.771 4.820 7.621 1.00 90.25 149 SER A O 1
ATOM 1228 N N . VAL A 1 150 ? 10.121 5.374 9.066 1.00 93.75 150 VAL A N 1
ATOM 1229 C CA . VAL A 1 150 ? 9.039 5.522 8.095 1.00 93.75 150 VAL A CA 1
ATOM 1230 C C . VAL A 1 150 ? 8.240 6.747 8.499 1.00 93.75 150 VAL A C 1
ATOM 1232 O O . VAL A 1 150 ? 7.839 6.865 9.651 1.00 93.75 150 VAL A O 1
ATOM 1235 N N . GLU A 1 151 ? 8.035 7.651 7.553 1.00 94.75 151 GLU A N 1
ATOM 12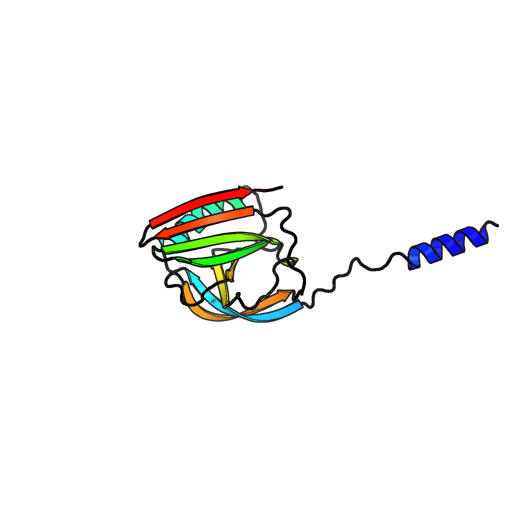36 C CA . GLU A 1 151 ? 7.317 8.903 7.760 1.00 94.75 151 GLU A CA 1
ATOM 1237 C C . GLU A 1 151 ? 6.201 9.023 6.725 1.00 94.75 151 GLU A C 1
ATOM 1239 O O . GLU A 1 151 ? 6.423 8.754 5.541 1.00 94.75 151 GLU A O 1
ATOM 1244 N N . LEU A 1 152 ? 5.006 9.425 7.158 1.00 96.06 152 LEU A N 1
ATOM 1245 C CA . LEU A 1 152 ? 3.942 9.845 6.252 1.00 96.06 152 LEU A CA 1
ATOM 1246 C C . LEU A 1 152 ? 4.240 11.276 5.792 1.00 96.06 152 LEU A C 1
ATOM 1248 O O . LEU A 1 152 ? 4.162 12.212 6.579 1.00 96.06 152 LEU A O 1
ATOM 1252 N N . LEU A 1 153 ? 4.556 11.441 4.512 1.00 95.38 153 LEU A N 1
ATOM 1253 C CA . LEU A 1 153 ? 4.827 12.742 3.906 1.00 95.38 153 LEU A CA 1
ATOM 1254 C C . LEU A 1 153 ? 3.550 13.477 3.505 1.00 95.38 153 LEU A C 1
ATOM 1256 O O . LEU A 1 153 ? 3.477 14.698 3.615 1.00 95.38 153 LEU A O 1
ATOM 1260 N N . SER A 1 154 ? 2.556 12.753 2.989 1.00 94.06 154 SER A N 1
ATOM 1261 C CA . SER A 1 154 ? 1.277 13.350 2.613 1.00 94.06 154 SER A CA 1
ATOM 1262 C C . SER A 1 154 ? 0.137 12.342 2.627 1.00 94.06 154 SER A C 1
ATOM 1264 O O . SER A 1 154 ? 0.319 11.141 2.417 1.00 94.06 154 SER A O 1
ATOM 1266 N N . PHE A 1 155 ? -1.061 12.864 2.865 1.00 93.81 155 PHE A N 1
ATOM 1267 C CA . PHE A 1 155 ? -2.328 12.173 2.692 1.00 93.81 155 PHE A CA 1
ATOM 1268 C C . PHE A 1 155 ? -3.238 13.074 1.864 1.00 93.81 155 PHE A C 1
ATOM 1270 O O . PHE A 1 155 ? -3.358 14.261 2.168 1.00 93.81 155 PHE A O 1
ATOM 1277 N N . ASN A 1 156 ? -3.848 12.520 0.821 1.00 89.81 156 ASN A N 1
ATOM 1278 C CA . ASN A 1 156 ? -4.786 13.238 -0.026 1.00 89.81 156 ASN A CA 1
ATOM 1279 C C . ASN A 1 156 ? -6.093 12.448 -0.151 1.00 89.81 156 ASN A C 1
ATOM 1281 O O . ASN A 1 156 ? -6.077 11.250 -0.428 1.00 89.81 156 ASN A O 1
ATOM 1285 N N . GLU A 1 157 ? -7.208 13.139 0.047 1.00 87.44 157 GLU A N 1
ATOM 1286 C CA . GLU A 1 157 ? -8.572 12.636 -0.082 1.00 87.44 157 GLU A CA 1
ATOM 1287 C C . GLU A 1 157 ? -9.319 13.617 -0.993 1.00 87.44 157 GLU A C 1
ATOM 1289 O O . GLU A 1 157 ? -9.949 14.563 -0.525 1.00 87.44 157 GLU A O 1
ATOM 1294 N N . ASN A 1 158 ? -9.184 13.420 -2.306 1.00 70.12 158 ASN A N 1
ATOM 1295 C CA . ASN A 1 158 ? -9.909 14.202 -3.303 1.00 70.12 158 ASN A CA 1
ATOM 1296 C C . ASN A 1 158 ? -11.252 13.518 -3.581 1.00 70.12 158 ASN A C 1
ATOM 1298 O O . ASN A 1 158 ? -11.256 12.353 -3.980 1.00 70.12 158 ASN A O 1
ATOM 1302 N N . TRP A 1 159 ? -12.355 14.240 -3.372 1.00 56.09 159 TRP A N 1
ATOM 1303 C CA . TRP A 1 159 ? -13.718 13.837 -3.734 1.00 56.09 159 TRP A CA 1
ATOM 1304 C C . TRP A 1 159 ? -14.205 14.635 -4.936 1.00 56.09 159 TRP A C 1
ATOM 1306 O O . TRP A 1 159 ? -13.938 15.859 -4.961 1.00 56.09 159 TRP A O 1
#

Radius of gyration: 20.69 Å; chains: 1; bounding box: 69×32×50 Å

Organism: NCBI:txid596085

Secondary structure (DSSP, 8-state):
-HHHHHHHHHHHHHSS---S----EEEEEEEEEEEE--HHHHHHIIIIIIHHHHHTT--TTTEEEEEEEEEETTEEEEEEEEEETTT-B--TTEEEEEEETTEEEEEEE-TT-TTEEEEEEEEEEEEE-SSPPP-TT-EEEEEEEETTEEEEEEEEE--

Sequence (159 aa):
MKHFIFIIIGFFLFLIPCTAQGIGNTSSIGLSYYELHHSNLRKEILDITISYLKKKNIPSSKKMLVMTLTRRSKGTLISIDLLDKDDVRYDNKIFGYTKILDYTFILRGDEKNWIIKRLCKHKIRFTFCKRAPMADGVISWLFFQSGRSVELLSFNENW

pLDDT: mean 77.63, std 17.33, range [40.03, 96.06]

Foldseek 3Di:
DVVVVVVVVVVVVVVPPPPVDPVQPKDKDKAFEKDQPLVVVLVCCCVPVVVVCVVVVPDQVFKAWEWEWDDDPQFTKIKIKIDGQQQDADDPQFRHWYDNPSHIYTYGHDPPDPRIDTDGIDIDIHGHDPDHDDCAQIWMWIWTDGDSDIDTPDTDGHD